Protein AF-A0A414NWH1-F1 (afdb_monomer)

pLDDT: mean 79.46, std 12.7, range [42.94, 92.88]

Foldseek 3Di:
DVVVVVVVVVVCLVCVVVVLVVLLVVLVVLLVVLVVVLVVLVVCCVPPVPPDPNVVSVVSVVVSVVSNVVSVVSVVVSVVVVVVCCVPVPDPPDDPVVVVVVVVVVVD

Sequence (108 aa):
MKDKIVRFSAWAQKNWLALVIFLSVLMMLFLCAVMFSWLYGYWSNALKGTHFELASCWQGITVVCTGIAGVVALGKACWTKYGMDSRYNSEQGKPLGSVVASTMAKKG

Nearest PDB structures (foldseek):
  4mu6-assembly1_A  TM=4.060E-01  e=6.643E+00  Legionella pneumophila subsp. pneumophila str. Philadelphia 1

Organism: NCBI:txid52226

Secondary structure (DSSP, 8-state):
-HHHHHHHHHHHHHTHHHHHHHHHHHHHHHHHHHHHHHHHHHHHHHHH-----HHHHHHHHHHHHHHHHHHHHHHHHHHHHHHHHHHHSS-TT--HHHHHHHHHHTT-

Mean predicted aligned error: 10.9 Å

Solvent-accessible surface area (backbone atoms only — not comparable to full-atom values): 6118 Å² total; per-residue (Å²): 110,68,67,58,52,53,52,48,51,54,50,46,65,75,42,44,69,61,53,48,51,51,51,52,51,53,44,50,54,52,46,52,52,41,52,51,50,42,55,52,38,54,52,40,33,73,76,69,66,43,89,60,64,70,68,58,42,53,51,49,53,53,52,39,55,52,52,50,54,50,49,52,51,51,53,50,53,53,50,50,52,55,52,49,47,51,66,75,75,41,67,88,94,57,62,72,73,57,56,56,52,54,58,57,64,71,74,108

Structure (mmCIF, N/CA/C/O backbone):
data_AF-A0A414NWH1-F1
#
_entry.id   AF-A0A414NWH1-F1
#
loop_
_atom_site.group_PDB
_atom_site.id
_atom_site.type_symbol
_atom_site.label_atom_id
_atom_site.label_alt_id
_atom_site.label_comp_id
_atom_site.label_asym_id
_atom_site.label_entity_id
_atom_site.label_seq_id
_atom_site.pdbx_PDB_ins_code
_atom_site.Cartn_x
_atom_site.Cartn_y
_atom_site.Cartn_z
_atom_site.occupancy
_atom_site.B_iso_or_equiv
_atom_site.auth_seq_id
_atom_site.auth_comp_id
_atom_site.auth_asym_id
_atom_site.auth_atom_id
_atom_site.pdbx_PDB_model_num
ATOM 1 N N . MET A 1 1 ? 28.284 -3.013 1.807 1.00 69.31 1 MET A N 1
ATOM 2 C CA . MET A 1 1 ? 26.895 -2.517 2.020 1.00 69.31 1 MET A CA 1
ATOM 3 C C . MET A 1 1 ? 26.198 -2.171 0.710 1.00 69.31 1 MET A C 1
ATOM 5 O O . MET A 1 1 ? 25.077 -2.623 0.515 1.00 69.31 1 MET A O 1
ATOM 9 N N . LYS A 1 2 ? 26.863 -1.447 -0.202 1.00 81.06 2 LYS A N 1
ATOM 10 C CA . LYS A 1 2 ? 26.334 -1.096 -1.531 1.00 81.06 2 LYS A CA 1
ATOM 11 C C . LYS A 1 2 ? 25.833 -2.315 -2.322 1.00 81.06 2 LYS A C 1
ATOM 13 O O . LYS A 1 2 ? 24.716 -2.287 -2.823 1.00 81.06 2 LYS A O 1
ATOM 18 N N . ASP A 1 3 ? 26.565 -3.429 -2.299 1.00 89.00 3 ASP A N 1
ATOM 19 C CA . ASP A 1 3 ? 26.184 -4.651 -3.031 1.00 89.00 3 ASP A CA 1
ATOM 20 C C . ASP A 1 3 ? 24.887 -5.290 -2.524 1.00 89.00 3 ASP A C 1
ATOM 22 O O . ASP A 1 3 ? 24.125 -5.864 -3.300 1.00 89.00 3 ASP A O 1
ATOM 26 N N . LYS A 1 4 ? 24.598 -5.166 -1.220 1.00 89.62 4 LYS A N 1
ATOM 27 C CA . LYS A 1 4 ? 23.349 -5.673 -0.634 1.00 89.62 4 LYS A CA 1
ATOM 28 C C . LYS A 1 4 ? 22.149 -4.853 -1.107 1.00 89.62 4 LYS A C 1
ATOM 30 O O . LYS A 1 4 ? 21.127 -5.432 -1.458 1.00 89.62 4 LYS A O 1
ATOM 35 N N . ILE A 1 5 ? 22.304 -3.529 -1.167 1.00 91.06 5 ILE A N 1
ATOM 36 C CA . ILE A 1 5 ? 21.271 -2.612 -1.666 1.00 91.06 5 ILE A CA 1
ATOM 37 C C . ILE A 1 5 ? 21.023 -2.865 -3.154 1.00 91.06 5 ILE A C 1
ATOM 39 O O . ILE A 1 5 ? 19.879 -3.019 -3.556 1.00 91.06 5 ILE A O 1
ATOM 43 N N . VAL A 1 6 ? 22.078 -2.997 -3.963 1.00 92.19 6 VAL A N 1
ATOM 44 C CA . VAL A 1 6 ? 21.950 -3.282 -5.403 1.00 92.19 6 VAL A CA 1
ATOM 45 C C . VAL A 1 6 ? 21.241 -4.616 -5.645 1.00 92.19 6 VAL A C 1
ATOM 47 O O . VAL A 1 6 ? 20.323 -4.682 -6.462 1.00 92.19 6 VAL A O 1
ATOM 50 N N . ARG A 1 7 ? 21.601 -5.668 -4.899 1.00 91.81 7 ARG A N 1
ATOM 51 C CA . ARG A 1 7 ? 20.925 -6.974 -4.980 1.00 91.81 7 ARG A CA 1
ATOM 52 C C . ARG A 1 7 ? 19.453 -6.897 -4.587 1.00 91.81 7 ARG A C 1
ATOM 54 O O . ARG A 1 7 ? 18.617 -7.476 -5.277 1.00 91.81 7 ARG A O 1
ATOM 61 N N . PHE A 1 8 ? 19.133 -6.179 -3.512 1.00 91.38 8 PHE A N 1
ATOM 62 C CA . PHE A 1 8 ? 17.751 -5.973 -3.088 1.00 91.38 8 PHE A CA 1
ATOM 63 C C . PHE A 1 8 ? 16.950 -5.198 -4.139 1.00 91.38 8 PHE A C 1
ATOM 65 O O . PHE A 1 8 ? 15.870 -5.635 -4.520 1.00 91.38 8 PHE A O 1
ATOM 72 N N . SER A 1 9 ? 17.498 -4.105 -4.669 1.00 87.12 9 SER A N 1
ATOM 73 C CA . SER A 1 9 ? 16.853 -3.310 -5.716 1.00 87.12 9 SER A CA 1
ATOM 74 C C . SER A 1 9 ? 16.603 -4.125 -6.985 1.00 87.12 9 SER A C 1
ATOM 76 O O . SER A 1 9 ? 15.517 -4.044 -7.553 1.00 87.12 9 SER A O 1
ATOM 78 N N . ALA A 1 10 ? 17.556 -4.965 -7.401 1.00 89.50 10 ALA A N 1
ATOM 79 C CA . ALA A 1 10 ? 17.378 -5.866 -8.540 1.00 89.50 10 ALA A CA 1
ATOM 80 C C . ALA A 1 10 ? 16.272 -6.906 -8.283 1.00 89.50 10 ALA A C 1
ATOM 82 O O . ALA A 1 10 ? 15.437 -7.169 -9.151 1.00 89.50 10 ALA A O 1
ATOM 83 N N . TRP A 1 11 ? 16.216 -7.468 -7.073 1.00 92.38 11 TRP A N 1
ATOM 84 C CA . TRP A 1 11 ? 15.141 -8.375 -6.669 1.00 92.38 11 TRP A CA 1
ATOM 85 C C . TRP A 1 11 ? 13.775 -7.674 -6.630 1.00 92.38 11 TRP A C 1
ATOM 87 O O . TRP A 1 11 ? 12.792 -8.224 -7.128 1.00 92.38 11 TRP A O 1
ATOM 97 N N . ALA A 1 12 ? 13.709 -6.453 -6.098 1.00 86.69 12 ALA A N 1
ATOM 98 C CA . ALA A 1 12 ? 12.484 -5.663 -6.028 1.00 86.69 12 ALA A CA 1
ATOM 99 C C . ALA A 1 12 ? 11.979 -5.293 -7.428 1.00 86.69 12 ALA A C 1
ATOM 101 O O . ALA A 1 12 ? 10.787 -5.396 -7.696 1.00 86.69 12 ALA A O 1
ATOM 102 N N . GLN A 1 13 ? 12.883 -4.954 -8.353 1.00 85.44 13 GLN A N 1
ATOM 103 C CA . GLN A 1 13 ? 12.538 -4.740 -9.760 1.00 85.44 13 GLN A CA 1
ATOM 104 C C . GLN A 1 13 ? 12.005 -6.006 -10.428 1.00 85.44 13 GLN A C 1
ATOM 106 O O . GLN A 1 13 ? 11.080 -5.919 -11.227 1.00 85.44 13 GLN A O 1
ATOM 111 N N . LYS A 1 14 ? 12.542 -7.185 -10.098 1.00 88.19 14 LYS A N 1
ATOM 112 C CA . LYS A 1 14 ? 12.033 -8.456 -10.633 1.00 88.19 14 LYS A CA 1
ATOM 113 C C . LYS A 1 14 ? 10.631 -8.788 -10.111 1.00 88.19 14 LYS A C 1
ATOM 115 O O . LYS A 1 14 ? 9.825 -9.337 -10.853 1.00 88.19 14 LYS A O 1
ATOM 120 N N . ASN A 1 15 ? 10.334 -8.439 -8.860 1.00 90.69 15 ASN A N 1
ATOM 121 C CA . ASN A 1 15 ? 9.084 -8.790 -8.178 1.00 90.69 15 ASN A CA 1
ATOM 122 C C . ASN A 1 15 ? 8.139 -7.593 -7.978 1.00 90.69 15 ASN A C 1
ATOM 124 O O . ASN A 1 15 ? 7.261 -7.638 -7.118 1.00 90.69 15 ASN A O 1
ATOM 128 N N . TRP A 1 16 ? 8.297 -6.521 -8.759 1.00 86.06 16 TRP A N 1
ATOM 129 C CA . TRP A 1 16 ? 7.577 -5.257 -8.559 1.00 86.06 16 TRP A CA 1
ATOM 130 C C . TRP A 1 16 ? 6.052 -5.439 -8.546 1.00 86.06 16 TRP A C 1
ATOM 132 O O . TRP A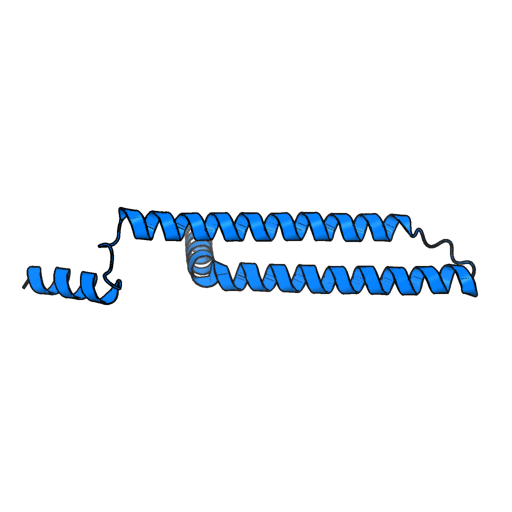 1 16 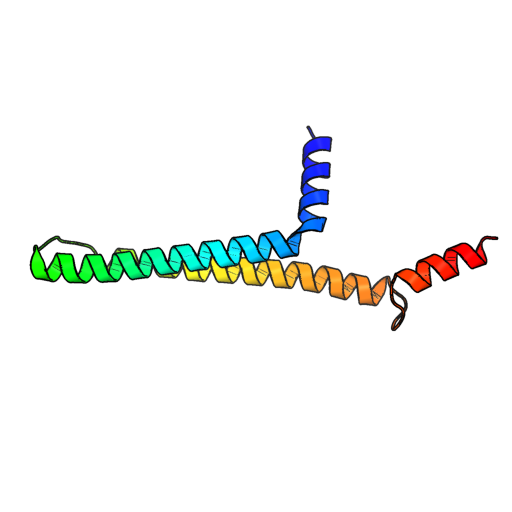? 5.365 -4.854 -7.714 1.00 86.06 16 TRP A O 1
ATOM 142 N N . LEU A 1 17 ? 5.526 -6.301 -9.422 1.00 86.88 17 LEU A N 1
ATOM 143 C CA . LEU A 1 17 ? 4.094 -6.565 -9.531 1.00 86.88 17 LEU A CA 1
ATOM 144 C C . LEU A 1 17 ? 3.561 -7.291 -8.289 1.00 86.88 17 LEU A C 1
ATOM 146 O O . LEU A 1 17 ? 2.509 -6.926 -7.770 1.00 86.88 17 LEU A O 1
ATOM 150 N N . ALA A 1 18 ? 4.318 -8.255 -7.756 1.00 89.62 18 ALA A N 1
ATOM 151 C CA . ALA A 1 18 ? 3.966 -8.935 -6.512 1.00 89.62 18 ALA A CA 1
ATOM 152 C C . ALA A 1 18 ? 3.970 -7.967 -5.317 1.00 89.62 18 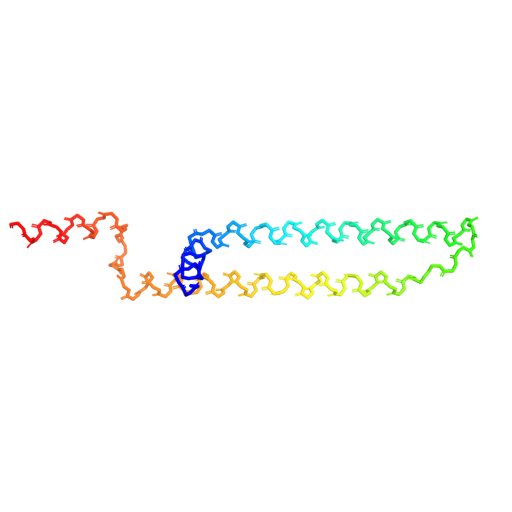ALA A C 1
ATOM 154 O O . ALA A 1 18 ? 3.063 -8.020 -4.490 1.00 89.62 18 ALA A O 1
ATOM 155 N N . LEU A 1 19 ? 4.938 -7.043 -5.256 1.00 90.44 19 LEU A N 1
ATOM 156 C CA . LEU A 1 19 ? 4.996 -6.010 -4.215 1.00 90.44 19 LEU A CA 1
ATOM 157 C C . LEU A 1 19 ? 3.790 -5.060 -4.278 1.00 90.44 19 LEU A C 1
ATOM 159 O O . LEU A 1 19 ? 3.203 -4.755 -3.243 1.00 90.44 19 LEU A O 1
ATOM 163 N N . VAL A 1 20 ? 3.390 -4.630 -5.480 1.00 89.44 20 VAL A N 1
ATOM 164 C CA . VAL A 1 20 ? 2.204 -3.777 -5.685 1.00 89.44 20 VAL A CA 1
ATOM 165 C C . VAL A 1 20 ? 0.925 -4.502 -5.263 1.00 89.44 20 VAL A C 1
ATOM 167 O O . VAL A 1 20 ? 0.115 -3.927 -4.541 1.00 89.44 20 VAL A O 1
ATOM 170 N N . ILE A 1 21 ? 0.747 -5.768 -5.656 1.00 89.19 21 ILE A N 1
ATOM 171 C CA . ILE A 1 21 ? -0.420 -6.570 -5.251 1.00 89.19 21 ILE A CA 1
ATOM 172 C C . ILE A 1 21 ? -0.450 -6.755 -3.733 1.00 89.19 21 ILE A C 1
ATOM 174 O O . ILE A 1 21 ? -1.490 -6.538 -3.117 1.00 89.19 21 ILE A O 1
ATOM 178 N N . PHE A 1 22 ? 0.681 -7.116 -3.123 1.00 92.88 22 PHE A N 1
ATOM 179 C CA . PHE A 1 22 ? 0.776 -7.289 -1.676 1.00 92.88 22 PHE A CA 1
ATOM 180 C C . PHE A 1 22 ? 0.387 -6.008 -0.930 1.00 92.88 22 PHE A C 1
ATOM 182 O O . PHE A 1 22 ? -0.418 -6.057 -0.000 1.00 92.88 22 PHE A O 1
ATOM 189 N N . LEU A 1 23 ? 0.897 -4.855 -1.372 1.00 91.00 23 LEU A N 1
ATOM 190 C CA . LEU A 1 23 ? 0.571 -3.566 -0.767 1.00 91.00 23 LEU A CA 1
ATOM 191 C C . LEU A 1 23 ? -0.914 -3.211 -0.949 1.00 91.00 23 LEU A C 1
ATOM 193 O O . LEU A 1 23 ? -1.542 -2.761 0.005 1.00 91.00 23 LEU A O 1
ATOM 197 N N . SER A 1 24 ? -1.503 -3.477 -2.120 1.00 87.81 24 SER A N 1
ATOM 198 C CA . SER A 1 24 ? -2.947 -3.306 -2.357 1.00 87.81 24 SER A CA 1
ATOM 199 C C . SER A 1 24 ? -3.799 -4.158 -1.415 1.00 87.81 24 SER A C 1
ATOM 201 O O . SER A 1 24 ? -4.755 -3.657 -0.826 1.00 87.81 24 SER A O 1
ATOM 203 N N . VAL A 1 25 ? -3.454 -5.440 -1.248 1.00 91.69 25 VAL A N 1
ATOM 204 C CA . VAL A 1 25 ? -4.173 -6.351 -0.344 1.00 91.69 25 VAL A CA 1
ATOM 205 C C . VAL A 1 25 ? -4.053 -5.871 1.100 1.00 91.69 25 VAL A C 1
ATOM 207 O O . VAL A 1 25 ? -5.053 -5.827 1.811 1.00 91.69 25 VAL A O 1
ATOM 210 N N . LEU A 1 26 ? -2.862 -5.443 1.521 1.00 92.25 26 LEU A N 1
ATOM 211 C CA . LEU A 1 26 ? -2.638 -4.900 2.860 1.00 92.25 26 LEU A CA 1
ATOM 212 C C . LEU A 1 26 ? -3.491 -3.649 3.118 1.00 92.25 26 LEU A C 1
ATOM 214 O O . LEU A 1 26 ? -4.110 -3.544 4.176 1.00 92.25 26 LEU A O 1
ATOM 218 N N . MET A 1 27 ? -3.589 -2.737 2.144 1.00 88.62 27 MET A N 1
ATOM 219 C CA . MET A 1 27 ? -4.453 -1.553 2.249 1.00 88.62 27 MET A CA 1
ATOM 220 C C . MET A 1 27 ? -5.938 -1.925 2.336 1.00 88.62 27 MET A C 1
ATOM 222 O O . MET A 1 27 ? -6.675 -1.315 3.108 1.00 88.62 27 MET A O 1
ATOM 226 N N . MET A 1 28 ? -6.374 -2.954 1.604 1.00 89.06 28 MET A N 1
ATOM 227 C CA . MET A 1 28 ? -7.752 -3.450 1.677 1.00 89.06 28 MET A CA 1
ATOM 228 C C . MET A 1 28 ? -8.068 -4.075 3.043 1.00 89.06 28 MET A C 1
ATOM 230 O O . MET A 1 28 ? -9.116 -3.793 3.620 1.00 89.06 28 MET A O 1
ATOM 234 N N . LEU A 1 29 ? -7.151 -4.868 3.605 1.00 92.75 29 LEU A N 1
ATOM 235 C CA . LEU A 1 29 ? -7.306 -5.433 4.951 1.00 92.75 29 LEU A CA 1
ATOM 236 C C . LEU A 1 29 ? -7.390 -4.337 6.016 1.00 92.75 29 LEU A C 1
ATOM 238 O O . LEU A 1 29 ? -8.220 -4.417 6.923 1.00 92.75 29 LEU A O 1
ATOM 242 N N . PHE A 1 30 ? -6.568 -3.293 5.888 1.00 89.56 30 PHE A N 1
ATOM 243 C CA . PHE A 1 30 ? -6.618 -2.146 6.788 1.00 89.56 30 PHE A CA 1
ATOM 244 C C . PHE A 1 30 ? -7.958 -1.402 6.682 1.00 89.56 30 PHE A C 1
ATOM 246 O O . PHE A 1 30 ? -8.547 -1.069 7.708 1.00 89.56 30 PHE A O 1
ATOM 253 N N . LEU A 1 31 ? -8.505 -1.226 5.474 1.00 89.56 31 LEU A N 1
ATOM 254 C CA . LEU A 1 31 ? -9.840 -0.649 5.288 1.00 89.56 31 LEU A CA 1
ATOM 255 C C . LEU A 1 31 ? -10.930 -1.483 5.964 1.00 89.56 31 LEU A C 1
ATOM 257 O O . LEU A 1 31 ? -11.776 -0.928 6.662 1.00 89.56 31 LEU A O 1
ATOM 261 N N . CYS A 1 32 ? -10.899 -2.809 5.800 1.00 90.81 32 CYS A N 1
ATOM 262 C CA . CYS A 1 32 ? -11.827 -3.697 6.495 1.00 90.81 32 CYS A CA 1
ATOM 263 C C . CYS A 1 32 ? -11.725 -3.515 8.014 1.00 90.81 32 CYS A C 1
ATOM 265 O O . CYS A 1 32 ? -12.751 -3.383 8.674 1.00 90.81 32 CYS A O 1
ATOM 267 N N . ALA A 1 33 ? -10.510 -3.438 8.566 1.00 89.88 33 ALA A N 1
ATOM 268 C CA . ALA A 1 33 ? -10.300 -3.201 9.993 1.00 89.88 33 ALA A CA 1
ATOM 269 C C . ALA A 1 33 ? -10.883 -1.855 10.461 1.00 89.88 33 ALA A C 1
ATOM 271 O O . ALA A 1 33 ? -11.508 -1.803 11.520 1.00 89.88 33 ALA A O 1
ATOM 272 N N . VAL A 1 34 ? -10.746 -0.788 9.664 1.00 88.38 34 VAL A N 1
ATOM 273 C CA . VAL A 1 34 ? -11.355 0.525 9.948 1.00 88.38 34 VAL A CA 1
ATOM 274 C C . VAL A 1 34 ? -12.885 0.460 9.890 1.00 88.38 34 VAL A C 1
ATOM 276 O O . VAL A 1 34 ? -13.560 1.031 10.742 1.00 88.38 34 VAL A O 1
ATOM 279 N N . MET A 1 35 ? -13.458 -0.271 8.933 1.00 86.75 35 MET A N 1
ATOM 280 C CA . MET A 1 35 ? -14.912 -0.458 8.844 1.00 86.75 35 MET A CA 1
ATOM 281 C C . MET A 1 35 ? -15.459 -1.269 10.028 1.00 86.75 35 MET A C 1
ATOM 283 O O . MET A 1 35 ? -16.499 -0.919 10.588 1.00 86.75 35 MET A O 1
ATOM 287 N N . PHE A 1 36 ? -14.746 -2.317 10.454 1.00 87.56 36 PHE A N 1
ATOM 288 C CA . PHE A 1 36 ? -15.101 -3.089 11.647 1.00 87.56 36 PHE A CA 1
ATOM 289 C C . PHE A 1 36 ? -14.987 -2.254 12.924 1.00 87.56 36 PHE A C 1
ATOM 291 O O . PHE A 1 36 ? -15.885 -2.314 13.767 1.00 87.56 36 PHE A O 1
ATOM 298 N N . SER A 1 37 ? -13.925 -1.454 13.070 1.00 84.00 37 SER A N 1
ATOM 299 C CA . SER A 1 37 ? -13.759 -0.580 14.235 1.00 84.00 37 SER A CA 1
ATOM 300 C C . SER A 1 37 ? -14.821 0.517 14.280 1.00 84.00 37 SER A C 1
ATOM 302 O O . SER A 1 37 ? -15.305 0.842 15.362 1.00 84.00 37 SER A O 1
ATOM 304 N N . TRP A 1 38 ? -15.255 1.024 13.122 1.00 84.81 38 TRP A N 1
ATOM 305 C CA . TRP A 1 38 ? -16.350 1.985 13.027 1.00 84.81 38 TRP A CA 1
ATOM 306 C C . TRP A 1 38 ? -17.691 1.383 13.456 1.00 84.81 38 TRP A C 1
ATOM 308 O O . TRP A 1 38 ? -18.385 1.972 14.287 1.00 84.81 38 TRP A O 1
ATOM 318 N N . LEU A 1 39 ? -18.030 0.184 12.965 1.00 84.69 39 LEU A N 1
ATOM 319 C CA . LEU A 1 39 ? -19.256 -0.517 13.359 1.00 84.69 39 LEU A CA 1
ATOM 320 C C . LEU A 1 39 ? -19.256 -0.828 14.862 1.00 84.69 39 LEU A C 1
ATOM 322 O O . LEU A 1 39 ? -20.229 -0.537 15.554 1.00 84.69 39 LEU A O 1
ATOM 326 N N . TYR A 1 40 ? -18.147 -1.356 15.384 1.00 84.44 40 TYR A N 1
ATOM 327 C CA . TYR A 1 40 ? -18.000 -1.616 16.815 1.00 84.44 40 TYR A CA 1
ATOM 328 C C . TYR A 1 40 ? -18.114 -0.331 17.647 1.00 84.44 40 TYR A C 1
ATOM 330 O O . TYR A 1 40 ? -18.842 -0.297 18.639 1.00 84.44 40 TYR A O 1
ATOM 338 N N . GLY A 1 41 ? -17.447 0.745 17.225 1.00 82.94 41 GLY A N 1
ATOM 339 C CA . GLY A 1 41 ? -17.495 2.046 17.889 1.00 82.94 41 GLY A CA 1
ATOM 340 C C . GLY A 1 41 ? -18.903 2.641 17.923 1.00 82.94 41 GLY A C 1
ATOM 341 O O . GLY A 1 41 ? -19.314 3.161 18.958 1.00 82.94 41 GLY A O 1
ATOM 342 N N . TYR A 1 42 ? -19.671 2.509 16.837 1.00 81.38 42 TYR A N 1
ATOM 343 C CA . TYR A 1 42 ? -21.065 2.959 16.767 1.00 81.38 42 TYR A CA 1
ATOM 344 C C . TYR A 1 42 ? -21.956 2.220 17.776 1.00 81.38 42 TYR A C 1
ATOM 346 O O . TYR A 1 42 ? -22.675 2.845 18.556 1.00 81.38 42 TYR A O 1
ATOM 354 N N . TRP A 1 43 ? -21.857 0.890 17.822 1.00 79.50 43 TRP A N 1
ATOM 355 C CA . TRP A 1 43 ? -22.646 0.061 18.738 1.00 79.50 43 TRP A CA 1
ATOM 356 C C . TRP A 1 43 ? -22.230 0.254 20.203 1.00 79.50 43 TRP A C 1
ATOM 358 O O . TRP A 1 43 ? -23.083 0.307 21.088 1.00 79.50 43 TRP A O 1
ATOM 368 N N . SER A 1 44 ? -20.932 0.410 20.471 1.00 77.75 44 SER A N 1
ATOM 369 C CA . SER A 1 44 ? -20.410 0.659 21.819 1.00 77.75 44 SER A CA 1
ATOM 370 C C . SER A 1 44 ? -20.822 2.036 22.356 1.00 77.75 44 SER A C 1
ATOM 372 O O . SER A 1 44 ? -21.178 2.145 23.532 1.00 77.75 44 SER A O 1
ATOM 374 N N . ASN A 1 45 ? -20.849 3.070 21.504 1.00 76.62 45 ASN A N 1
ATOM 375 C CA . ASN A 1 45 ? -21.388 4.390 21.860 1.00 76.62 45 ASN A CA 1
ATOM 376 C C . ASN A 1 45 ? -22.863 4.288 22.280 1.00 76.62 45 ASN A C 1
ATOM 378 O O . ASN A 1 45 ? -23.244 4.838 23.309 1.00 76.62 45 ASN A O 1
ATOM 382 N N . ALA A 1 46 ? -23.675 3.542 21.523 1.00 73.38 46 ALA A N 1
ATOM 383 C CA . ALA A 1 46 ? -25.111 3.415 21.771 1.00 73.38 46 ALA A CA 1
ATOM 384 C C . ALA A 1 46 ? -25.457 2.573 23.016 1.00 73.38 46 ALA A C 1
ATOM 386 O O . ALA A 1 46 ? -26.387 2.913 23.741 1.00 73.38 46 ALA A O 1
ATOM 387 N N . LEU A 1 47 ? -24.729 1.478 23.268 1.00 74.44 47 LEU A N 1
ATOM 388 C CA . LEU A 1 47 ? -25.062 0.515 24.332 1.00 74.44 47 LEU A CA 1
ATOM 389 C C . LEU A 1 47 ? -24.336 0.764 25.657 1.00 74.44 47 LEU A C 1
ATOM 391 O O . LEU A 1 47 ? -24.859 0.418 26.713 1.00 74.44 47 LEU A O 1
ATOM 395 N N . LYS A 1 48 ? -23.112 1.301 25.618 1.00 72.81 48 LYS A N 1
ATOM 396 C CA . LYS A 1 48 ? -22.253 1.462 26.804 1.00 72.81 48 LYS A CA 1
ATOM 397 C C . LYS A 1 48 ? -21.863 2.911 27.092 1.00 72.81 48 LYS A C 1
ATOM 399 O O . LYS A 1 48 ? -21.125 3.143 28.044 1.00 72.81 48 LYS A O 1
ATOM 404 N N . GLY A 1 49 ? -22.317 3.872 26.283 1.00 69.88 49 GLY A N 1
ATOM 405 C CA . GLY A 1 49 ? -21.971 5.287 26.452 1.00 69.88 49 GLY A CA 1
ATOM 406 C C . GLY A 1 49 ? -20.473 5.573 26.311 1.00 69.88 49 GLY A C 1
ATOM 407 O O . GLY A 1 49 ? -19.976 6.565 26.835 1.00 69.88 49 GLY A O 1
ATOM 408 N N . THR A 1 50 ? -19.716 4.692 25.651 1.00 69.69 50 THR A N 1
ATOM 409 C CA . THR A 1 50 ? -18.279 4.901 25.450 1.00 69.69 50 THR A CA 1
ATOM 410 C C . THR A 1 50 ? -18.082 6.037 24.456 1.00 69.69 50 THR A C 1
ATOM 412 O O . THR A 1 50 ? -18.479 5.846 23.317 1.00 69.69 50 THR A O 1
ATOM 415 N N . HIS A 1 51 ? -17.436 7.145 24.835 1.00 69.75 51 HIS A N 1
ATOM 416 C CA . HIS A 1 51 ? -17.146 8.313 23.981 1.00 69.75 51 HIS A CA 1
ATOM 417 C C . HIS A 1 51 ? -16.158 8.013 22.835 1.00 69.75 51 HIS A C 1
ATOM 419 O O . HIS A 1 51 ? -15.083 8.601 22.738 1.00 69.75 51 HIS A O 1
ATOM 425 N N . PHE A 1 52 ? -16.482 7.057 21.973 1.00 71.50 52 PHE A N 1
ATOM 426 C CA . PHE A 1 52 ? -15.646 6.687 20.844 1.00 71.50 52 PHE A CA 1
ATOM 427 C C . PHE A 1 52 ? -15.777 7.759 19.757 1.00 71.50 52 PHE A C 1
ATOM 429 O O . PHE A 1 52 ? -16.880 8.023 19.271 1.00 71.50 52 PHE A O 1
ATOM 436 N N . GLU A 1 53 ? -14.669 8.391 19.371 1.00 75.12 53 GLU A N 1
ATOM 437 C CA . GLU A 1 53 ? -14.678 9.404 18.317 1.00 75.12 53 GLU A CA 1
ATOM 438 C C . GLU A 1 53 ? -14.831 8.754 16.940 1.00 75.12 53 GLU A C 1
ATOM 440 O O . GLU A 1 53 ? -13.872 8.259 16.346 1.00 75.12 53 GLU A O 1
ATOM 445 N N . LEU A 1 54 ? -16.037 8.830 16.374 1.00 76.19 54 LEU A N 1
ATOM 446 C CA . LEU A 1 54 ? -16.283 8.386 14.998 1.00 76.19 54 LEU A CA 1
ATOM 447 C C . LEU A 1 54 ? -15.464 9.193 13.968 1.00 76.19 54 LEU A C 1
ATOM 449 O O . LEU A 1 54 ? -15.196 8.702 12.874 1.00 76.19 54 LEU A O 1
ATOM 453 N N . ALA A 1 55 ? -15.009 10.399 14.327 1.00 79.00 55 ALA A N 1
ATOM 454 C CA . ALA A 1 55 ? -14.098 11.201 13.511 1.00 79.00 55 ALA A CA 1
ATOM 455 C C . ALA A 1 55 ? -12.735 10.514 13.286 1.00 79.00 55 ALA A C 1
ATOM 457 O O . ALA A 1 55 ? -12.153 10.639 12.207 1.00 79.00 55 ALA A O 1
ATOM 458 N N . SER A 1 56 ? -12.252 9.723 14.252 1.00 77.81 56 SER A N 1
ATOM 459 C CA . SER A 1 56 ? -11.006 8.958 14.115 1.00 77.81 56 SER A CA 1
ATOM 460 C C . SER A 1 56 ? -11.106 7.896 13.009 1.00 77.81 56 SER A C 1
ATOM 462 O O . SER A 1 56 ? -10.160 7.689 12.245 1.00 77.81 56 SER A O 1
ATOM 464 N N . CYS A 1 57 ? -12.287 7.294 12.822 1.00 82.56 57 CYS A N 1
ATOM 465 C CA . CYS A 1 57 ? -12.537 6.363 11.718 1.00 82.56 57 CYS A CA 1
ATOM 466 C C . CYS A 1 57 ? -12.405 7.054 10.350 1.00 82.56 57 CYS A C 1
ATOM 468 O O . CYS A 1 57 ? -11.846 6.474 9.419 1.00 82.56 57 CYS A O 1
ATOM 470 N N . TRP A 1 58 ? -12.835 8.316 10.238 1.00 83.69 58 TRP A N 1
ATOM 471 C CA . TRP A 1 58 ? -12.654 9.121 9.025 1.00 83.69 58 TRP A CA 1
ATOM 472 C C . TRP A 1 58 ? -11.178 9.391 8.715 1.00 83.69 58 TRP A C 1
ATOM 474 O O . TRP A 1 58 ? -10.763 9.345 7.551 1.00 83.69 58 TRP A O 1
ATOM 484 N N . GLN A 1 59 ? -10.351 9.607 9.740 1.00 87.31 59 GLN A N 1
ATOM 485 C CA . GLN A 1 59 ? -8.903 9.689 9.538 1.00 87.31 59 GLN A CA 1
ATOM 486 C C . GLN A 1 59 ? -8.335 8.366 9.014 1.00 87.31 59 GLN A C 1
ATOM 488 O O . GLN A 1 59 ? -7.569 8.374 8.050 1.00 87.31 59 GLN A O 1
ATOM 493 N N . GLY A 1 60 ? -8.777 7.231 9.563 1.00 85.06 60 GLY A N 1
ATOM 494 C CA . GLY A 1 60 ? -8.403 5.901 9.073 1.00 85.06 60 GLY A CA 1
ATOM 495 C C . GLY A 1 60 ? -8.730 5.690 7.589 1.00 85.06 60 GLY A C 1
ATOM 496 O O . GLY A 1 60 ? -7.862 5.276 6.820 1.00 85.06 60 GLY A O 1
ATOM 497 N N . ILE A 1 61 ? -9.946 6.045 7.156 1.00 88.12 61 ILE A N 1
ATOM 498 C CA . ILE A 1 61 ? -10.363 5.965 5.742 1.00 88.12 61 ILE A CA 1
ATOM 499 C C . ILE A 1 61 ? -9.490 6.869 4.858 1.00 88.12 61 ILE A C 1
ATOM 501 O O . ILE A 1 61 ? -9.058 6.459 3.782 1.00 88.12 61 ILE A O 1
ATOM 505 N N . THR A 1 62 ? -9.175 8.081 5.319 1.00 89.62 62 THR A N 1
ATOM 506 C CA . THR A 1 62 ? -8.338 9.033 4.568 1.00 89.62 62 THR A CA 1
ATOM 507 C C . THR A 1 62 ? -6.925 8.489 4.333 1.00 89.62 62 THR A C 1
ATOM 509 O O . THR A 1 62 ? -6.382 8.613 3.228 1.00 89.62 62 THR A O 1
ATOM 512 N N . VAL A 1 63 ? -6.341 7.828 5.339 1.00 89.44 63 VAL A N 1
ATOM 513 C CA . VAL A 1 63 ? -5.037 7.156 5.215 1.00 89.44 63 VAL A CA 1
ATOM 514 C C . VAL A 1 63 ? -5.103 6.021 4.194 1.00 89.44 63 VAL A C 1
ATOM 516 O O . VAL A 1 63 ? -4.220 5.935 3.341 1.00 89.44 63 VAL A O 1
ATOM 519 N N . VAL A 1 64 ? -6.162 5.201 4.211 1.00 89.75 64 VAL A N 1
ATOM 520 C CA . VAL A 1 64 ? -6.363 4.143 3.203 1.00 89.75 6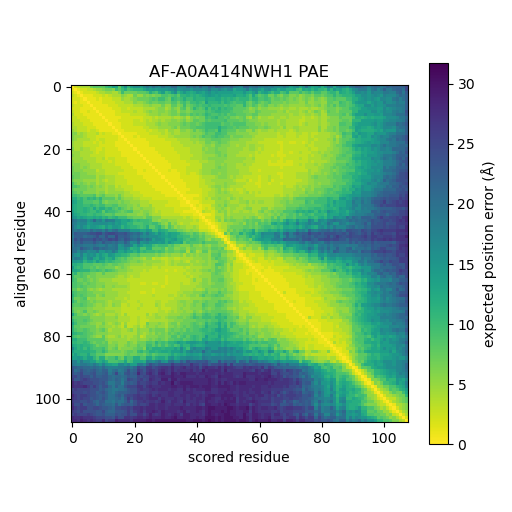4 VAL A CA 1
ATOM 521 C C . VAL A 1 64 ? -6.428 4.735 1.796 1.00 89.75 64 VAL A C 1
ATOM 523 O O . VAL A 1 64 ? -5.702 4.278 0.914 1.00 89.75 64 VAL A O 1
ATOM 526 N N . CYS A 1 65 ? -7.261 5.756 1.568 1.00 89.31 65 CYS A N 1
ATOM 527 C CA . CYS A 1 65 ? -7.405 6.373 0.246 1.00 89.31 65 CYS A CA 1
ATOM 528 C C . CYS A 1 65 ? -6.072 6.930 -0.267 1.00 89.31 65 CYS A C 1
ATOM 530 O O . CYS A 1 65 ? -5.711 6.719 -1.426 1.00 89.31 65 CYS A O 1
ATOM 532 N N . THR A 1 66 ? -5.311 7.587 0.610 1.00 91.69 66 THR A N 1
ATOM 533 C CA . THR A 1 66 ? -3.975 8.105 0.287 1.00 91.69 66 THR A CA 1
ATOM 534 C C . THR A 1 66 ? -3.005 6.967 -0.047 1.00 91.69 66 THR A C 1
ATOM 536 O O . THR A 1 66 ? -2.273 7.041 -1.035 1.00 91.69 66 THR A O 1
ATOM 539 N N . GLY A 1 67 ? -3.034 5.877 0.726 1.00 89.19 67 GLY A N 1
ATOM 540 C CA . GLY A 1 67 ? -2.221 4.684 0.489 1.00 89.19 67 GLY A CA 1
ATOM 541 C C . GLY A 1 67 ? -2.518 4.028 -0.859 1.00 89.19 67 GLY A C 1
ATOM 542 O O . GLY A 1 67 ? -1.595 3.755 -1.626 1.00 89.19 67 GLY A O 1
ATOM 543 N N . ILE A 1 68 ? -3.798 3.847 -1.198 1.00 90.25 68 ILE A N 1
ATOM 544 C CA . ILE A 1 68 ? -4.228 3.291 -2.490 1.00 90.25 68 ILE A CA 1
ATOM 545 C C . ILE A 1 68 ? -3.789 4.196 -3.645 1.00 90.25 68 ILE A C 1
ATOM 547 O O . ILE A 1 68 ? -3.245 3.698 -4.632 1.00 90.25 68 ILE A O 1
ATOM 551 N N . ALA A 1 69 ? -3.964 5.515 -3.526 1.00 90.69 69 ALA A N 1
ATOM 552 C CA . ALA A 1 69 ? -3.507 6.461 -4.544 1.00 90.69 69 ALA A CA 1
ATOM 553 C C . ALA A 1 69 ? -1.994 6.333 -4.802 1.00 90.69 69 ALA A C 1
ATOM 555 O O . ALA A 1 69 ? -1.560 6.308 -5.957 1.00 90.69 69 ALA A O 1
ATOM 556 N N . GLY A 1 70 ? -1.199 6.160 -3.741 1.00 91.50 70 GLY A N 1
ATOM 557 C CA . GLY A 1 70 ? 0.234 5.881 -3.843 1.00 91.50 70 GLY A CA 1
ATOM 558 C C . GLY A 1 70 ? 0.540 4.571 -4.575 1.00 91.50 70 GLY A C 1
ATOM 559 O O . GLY A 1 70 ? 1.365 4.553 -5.488 1.00 91.50 70 GLY A O 1
ATOM 560 N N . VAL A 1 71 ? -0.157 3.482 -4.237 1.00 89.50 71 VAL A N 1
ATOM 561 C CA . VAL A 1 71 ? 0.015 2.171 -4.895 1.00 89.50 71 VAL A CA 1
ATOM 562 C C . VAL A 1 71 ? -0.291 2.258 -6.391 1.00 89.50 71 VAL A C 1
ATOM 564 O O . VAL A 1 71 ? 0.477 1.755 -7.214 1.00 89.50 71 VAL A O 1
ATOM 567 N N . VAL A 1 72 ? -1.380 2.936 -6.759 1.00 88.56 72 VAL A N 1
ATOM 568 C CA . VAL A 1 72 ? -1.770 3.144 -8.161 1.00 88.56 72 VAL A CA 1
ATOM 569 C C . VAL A 1 72 ? -0.717 3.969 -8.899 1.00 88.56 72 VAL A C 1
ATOM 571 O O . VAL A 1 72 ? -0.332 3.606 -10.011 1.00 88.56 72 VAL A O 1
ATOM 574 N N . ALA A 1 73 ? -0.204 5.041 -8.291 1.00 89.06 73 ALA A N 1
ATOM 575 C CA . ALA A 1 73 ? 0.852 5.857 -8.887 1.00 89.06 73 ALA A CA 1
ATOM 576 C C . ALA A 1 73 ? 2.131 5.042 -9.145 1.00 89.06 73 ALA A C 1
ATOM 578 O O . ALA A 1 73 ? 2.696 5.116 -10.239 1.00 89.06 73 ALA A O 1
ATOM 579 N N . LEU A 1 74 ? 2.545 4.209 -8.184 1.00 86.81 74 LEU A N 1
ATOM 580 C CA . LEU A 1 74 ? 3.691 3.306 -8.329 1.00 86.81 74 LEU A CA 1
ATOM 581 C C . LEU A 1 74 ? 3.464 2.277 -9.443 1.00 86.81 74 LEU A C 1
ATOM 583 O O . LEU A 1 74 ? 4.326 2.103 -10.305 1.00 86.81 74 LEU A O 1
ATOM 587 N N . GLY A 1 75 ? 2.286 1.650 -9.480 1.00 87.06 75 GLY A N 1
ATOM 588 C CA . GLY A 1 75 ? 1.911 0.712 -10.537 1.00 87.06 75 GLY A CA 1
ATOM 589 C C . GLY A 1 75 ? 1.956 1.353 -11.927 1.00 87.06 75 GLY A C 1
ATOM 590 O O . GLY A 1 75 ? 2.541 0.783 -12.851 1.00 87.06 75 GLY A O 1
ATOM 591 N N . LYS A 1 76 ? 1.422 2.574 -12.072 1.00 87.12 76 LYS A N 1
ATOM 592 C CA . LYS A 1 76 ? 1.483 3.331 -13.333 1.00 87.12 76 LYS A CA 1
ATOM 593 C C . LYS A 1 76 ? 2.913 3.695 -13.718 1.00 87.12 76 LYS A C 1
ATOM 595 O O . LYS A 1 76 ? 3.263 3.554 -14.884 1.00 87.12 76 LYS A O 1
ATOM 600 N N . ALA A 1 77 ? 3.750 4.127 -12.776 1.00 86.06 77 ALA A N 1
ATOM 601 C CA . ALA A 1 77 ? 5.149 4.449 -13.056 1.00 86.06 77 ALA A CA 1
ATOM 602 C C . ALA A 1 77 ? 5.925 3.224 -13.570 1.00 86.06 77 ALA A C 1
ATOM 604 O O . ALA A 1 77 ? 6.641 3.315 -14.572 1.00 86.06 77 ALA A O 1
ATOM 605 N N . CYS A 1 78 ? 5.736 2.061 -12.939 1.00 84.38 78 CYS A N 1
ATOM 606 C CA . CYS A 1 78 ? 6.331 0.806 -13.389 1.00 84.38 78 CYS A CA 1
ATOM 607 C C . CYS A 1 78 ? 5.833 0.412 -14.782 1.00 84.38 78 CYS A C 1
ATOM 609 O O . CYS A 1 78 ? 6.646 0.111 -15.654 1.00 84.38 78 CYS A O 1
ATOM 611 N N . TRP A 1 79 ? 4.523 0.474 -15.029 1.00 83.50 79 TRP A N 1
ATOM 612 C CA . TRP A 1 79 ? 3.961 0.149 -16.340 1.00 83.50 79 TRP A CA 1
ATOM 613 C C . TRP A 1 79 ? 4.496 1.063 -17.442 1.00 83.50 79 TRP A C 1
ATOM 615 O O . TRP A 1 79 ? 4.903 0.583 -18.495 1.00 83.50 79 TRP A O 1
ATOM 625 N N . THR A 1 80 ? 4.562 2.373 -17.193 1.00 84.31 80 THR A N 1
ATOM 626 C CA . THR A 1 80 ? 5.127 3.340 -18.143 1.00 84.31 80 THR A CA 1
ATOM 627 C C . THR A 1 80 ? 6.590 3.031 -18.440 1.00 84.31 80 THR A C 1
ATOM 629 O O . THR A 1 80 ? 6.989 3.083 -19.600 1.00 84.31 80 THR A O 1
ATOM 632 N N . LYS A 1 81 ? 7.386 2.639 -17.435 1.00 81.12 81 LYS A N 1
ATOM 633 C CA . LYS A 1 81 ? 8.772 2.202 -17.653 1.00 81.12 81 LYS A CA 1
ATOM 634 C C . LYS A 1 81 ? 8.841 1.020 -18.624 1.00 81.12 81 LYS A C 1
ATOM 636 O O . LYS A 1 81 ? 9.564 1.105 -19.611 1.00 81.12 81 LYS A O 1
ATOM 641 N N . TYR A 1 82 ? 8.094 -0.054 -18.367 1.00 73.69 82 TYR A N 1
ATOM 642 C CA . TYR A 1 82 ? 8.105 -1.239 -19.236 1.00 73.69 82 TYR A CA 1
ATOM 643 C C . TYR A 1 82 ? 7.511 -0.955 -20.622 1.00 73.69 82 TYR A C 1
ATOM 645 O O . TYR A 1 82 ? 8.014 -1.461 -21.621 1.00 73.69 82 TYR A O 1
ATOM 653 N N . GLY A 1 83 ? 6.482 -0.111 -20.701 1.00 80.25 83 GLY A N 1
ATOM 654 C CA . GLY A 1 83 ? 5.865 0.300 -21.960 1.00 80.25 83 GLY A CA 1
ATOM 655 C C . GLY A 1 83 ? 6.801 1.135 -22.833 1.00 80.25 83 GLY A C 1
ATOM 656 O O . GLY A 1 83 ? 6.892 0.886 -24.032 1.00 80.25 83 GLY A O 1
ATOM 657 N N . MET A 1 84 ? 7.530 2.092 -22.249 1.00 80.12 84 MET A N 1
ATOM 658 C CA . MET A 1 84 ? 8.539 2.868 -22.977 1.00 80.12 84 MET A CA 1
ATOM 659 C C . MET A 1 84 ? 9.710 1.986 -23.414 1.00 80.12 84 MET A C 1
ATOM 661 O O . MET A 1 84 ? 10.102 2.043 -24.575 1.00 80.12 84 MET A O 1
ATOM 665 N N . ASP A 1 85 ? 10.228 1.128 -22.534 1.00 74.25 85 ASP A N 1
ATOM 666 C CA . ASP A 1 85 ? 11.335 0.227 -22.880 1.00 74.25 85 ASP A CA 1
ATOM 667 C C . ASP A 1 85 ? 10.946 -0.738 -24.015 1.00 74.25 85 ASP A C 1
ATOM 669 O O . ASP A 1 85 ? 11.664 -0.870 -25.003 1.00 74.25 85 ASP A O 1
ATOM 673 N N . SER A 1 86 ? 9.737 -1.307 -23.972 1.00 69.94 86 SER A N 1
ATOM 674 C CA . SER A 1 86 ? 9.216 -2.128 -25.071 1.00 69.94 86 SER A CA 1
ATOM 675 C C . SER A 1 86 ? 9.045 -1.352 -26.380 1.00 69.94 86 SER A C 1
ATOM 677 O O . SER A 1 86 ? 9.124 -1.957 -27.444 1.00 69.94 86 SER A O 1
ATOM 679 N N . ARG A 1 87 ? 8.761 -0.047 -26.326 1.00 71.25 87 ARG A N 1
ATOM 680 C CA . ARG A 1 87 ? 8.488 0.776 -27.513 1.00 71.25 87 ARG A CA 1
ATOM 681 C C . ARG A 1 87 ? 9.760 1.284 -28.192 1.00 71.25 87 ARG A C 1
ATOM 683 O O . ARG A 1 87 ? 9.730 1.511 -29.395 1.00 71.25 87 ARG A O 1
ATOM 690 N N . TYR A 1 88 ? 10.846 1.470 -27.440 1.00 75.94 88 TYR A N 1
ATOM 691 C CA . TYR A 1 88 ? 12.092 2.051 -27.955 1.00 75.94 88 TYR A CA 1
ATOM 692 C C . TYR A 1 88 ? 13.268 1.064 -28.039 1.00 75.94 88 TYR A C 1
ATOM 694 O O . TYR A 1 88 ? 14.162 1.294 -28.846 1.00 75.94 88 TYR A O 1
ATOM 702 N N . ASN A 1 89 ? 13.272 -0.034 -27.268 1.00 67.88 89 ASN A N 1
ATOM 703 C CA . ASN A 1 89 ? 14.370 -1.016 -27.241 1.00 67.88 89 ASN A CA 1
ATOM 704 C C . ASN A 1 89 ? 13.999 -2.414 -27.771 1.00 67.88 89 ASN A C 1
ATOM 706 O O . ASN A 1 89 ? 14.856 -3.295 -27.794 1.00 67.88 89 ASN A O 1
ATOM 710 N N . SER A 1 90 ? 12.749 -2.659 -28.184 1.00 63.31 90 SER A N 1
ATOM 711 C CA . SER A 1 90 ? 12.310 -3.961 -28.722 1.00 63.31 90 SER A CA 1
ATOM 712 C C . SER A 1 90 ? 11.770 -3.823 -30.150 1.00 63.31 90 SER A C 1
ATOM 714 O O . SER A 1 90 ? 1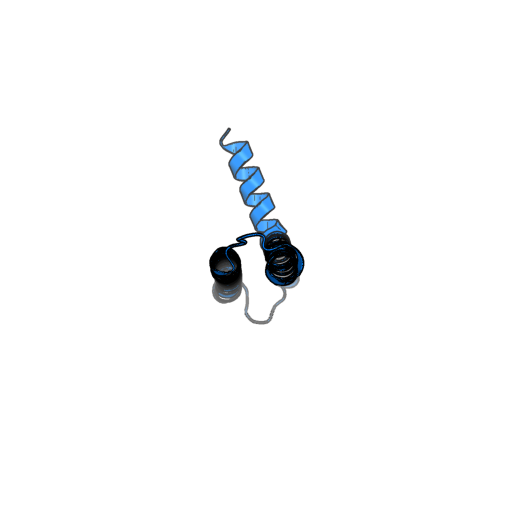1.068 -2.860 -30.448 1.00 63.31 90 SER A O 1
ATOM 716 N N . GLU A 1 91 ? 12.070 -4.780 -31.042 1.00 63.34 91 GLU A N 1
ATOM 717 C CA . GLU A 1 91 ? 11.471 -4.810 -32.387 1.00 63.34 91 GLU A CA 1
ATOM 718 C C . GLU A 1 91 ? 9.944 -4.956 -32.283 1.00 63.34 91 GLU A C 1
ATOM 720 O O . GLU A 1 91 ? 9.423 -5.879 -31.649 1.00 63.34 91 GLU A O 1
ATOM 725 N N . GLN A 1 92 ? 9.214 -4.036 -32.914 1.00 57.09 92 GLN A N 1
ATOM 726 C CA . GLN A 1 92 ? 7.760 -3.967 -32.830 1.00 57.09 92 GLN A CA 1
ATOM 727 C C . GLN A 1 92 ? 7.125 -5.244 -33.405 1.00 57.09 92 GLN A C 1
ATOM 729 O O . GLN A 1 92 ? 7.309 -5.569 -34.575 1.00 57.09 92 GLN A O 1
ATOM 734 N N . GLY A 1 93 ? 6.378 -5.980 -32.576 1.00 60.62 93 GLY A N 1
ATOM 735 C CA . GLY A 1 93 ? 5.677 -7.201 -32.991 1.00 60.62 93 GLY A CA 1
ATOM 736 C C . GLY A 1 93 ? 6.463 -8.508 -32.841 1.00 60.62 93 GLY A C 1
ATOM 737 O O . GLY A 1 93 ? 5.937 -9.559 -33.203 1.00 60.62 93 GLY A O 1
ATOM 738 N N . LYS A 1 94 ? 7.676 -8.489 -32.274 1.00 55.41 94 LYS A N 1
ATOM 739 C CA . LYS A 1 94 ? 8.453 -9.707 -32.001 1.00 55.41 94 LYS A CA 1
ATOM 740 C C . LYS A 1 94 ? 8.588 -9.972 -30.496 1.00 55.41 94 LYS A C 1
ATOM 742 O O . LYS A 1 94 ? 9.057 -9.100 -29.767 1.00 55.41 94 LYS A O 1
ATOM 747 N N . PRO A 1 95 ? 8.221 -11.169 -29.992 1.00 56.97 95 PRO A N 1
ATOM 748 C CA . PRO A 1 95 ? 8.485 -11.522 -28.599 1.00 56.97 95 PRO A CA 1
ATOM 749 C C . PRO A 1 95 ? 10.001 -11.568 -28.357 1.00 56.97 95 PRO A C 1
ATOM 751 O O . PRO A 1 95 ? 10.744 -12.022 -29.232 1.00 56.97 95 PRO A O 1
ATOM 754 N N . LEU A 1 96 ? 10.462 -11.143 -27.171 1.00 55.66 96 LEU A N 1
ATOM 755 C CA . LEU A 1 96 ? 11.891 -11.041 -26.809 1.00 55.66 96 LEU A CA 1
ATOM 756 C C . LEU A 1 96 ? 12.721 -12.292 -27.161 1.00 55.66 96 LEU A C 1
ATOM 758 O O . LEU A 1 96 ? 13.887 -12.173 -27.532 1.00 55.66 96 LEU A O 1
ATOM 762 N N . GLY A 1 97 ? 12.120 -13.486 -27.095 1.00 57.97 97 GLY A N 1
ATOM 763 C CA . GLY A 1 97 ? 12.787 -14.743 -27.452 1.00 57.97 97 GLY A CA 1
ATOM 764 C C . GLY A 1 97 ? 13.262 -14.815 -28.910 1.00 57.97 97 GLY A C 1
ATOM 765 O O . GLY A 1 97 ? 14.268 -15.456 -29.194 1.00 57.97 97 GLY A O 1
ATOM 766 N N . SER A 1 98 ? 12.595 -14.113 -29.829 1.00 52.41 98 SER A N 1
ATOM 767 C CA . SER A 1 98 ? 12.957 -14.108 -31.252 1.00 52.41 98 SER A CA 1
ATOM 768 C C . SER A 1 98 ? 14.113 -13.156 -31.587 1.00 52.41 98 SER A C 1
ATOM 770 O O . SER A 1 98 ? 14.909 -13.471 -32.467 1.00 52.41 98 SER A O 1
ATOM 772 N N . VAL A 1 99 ? 14.265 -12.048 -30.848 1.00 55.47 99 VAL A N 1
ATOM 773 C CA . VAL A 1 99 ? 15.354 -11.066 -31.043 1.00 55.47 99 VAL A CA 1
ATOM 774 C C . VAL A 1 99 ? 16.694 -11.614 -30.538 1.00 55.47 99 VAL A C 1
ATOM 776 O O . VAL A 1 99 ? 17.740 -11.417 -31.163 1.00 55.47 99 VAL A O 1
ATOM 779 N N . VAL A 1 100 ? 16.677 -12.355 -29.425 1.00 58.00 100 VAL A N 1
ATOM 780 C CA . VAL A 1 100 ? 17.877 -13.026 -28.896 1.00 58.00 100 VAL A CA 1
ATOM 781 C C . VAL A 1 100 ? 18.335 -14.135 -29.848 1.00 58.00 100 VAL A C 1
ATOM 783 O O . VAL A 1 100 ? 19.523 -14.219 -30.158 1.00 58.00 100 VAL A O 1
ATOM 786 N N . ALA A 1 101 ? 17.401 -14.926 -30.384 1.00 55.72 101 ALA A N 1
ATOM 787 C CA . ALA A 1 101 ? 17.705 -15.960 -31.371 1.00 55.72 101 ALA A CA 1
ATOM 788 C C . ALA A 1 101 ? 18.271 -15.377 -32.682 1.00 55.72 101 ALA A C 1
ATOM 790 O O . ALA A 1 101 ? 19.263 -15.888 -33.199 1.00 55.72 101 ALA A O 1
ATOM 791 N N . SER A 1 102 ? 17.713 -14.272 -33.192 1.00 55.25 102 SER A N 1
ATOM 792 C CA . SER A 1 102 ? 18.191 -13.640 -34.432 1.00 55.25 102 SER A CA 1
ATOM 793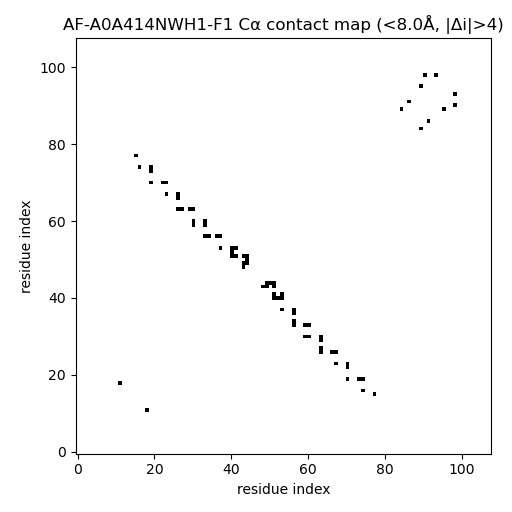 C C . SER A 1 102 ? 19.549 -12.951 -34.284 1.00 55.25 102 SER A C 1
ATOM 795 O O . SER A 1 102 ? 20.340 -12.944 -35.224 1.00 55.25 102 SER A O 1
ATOM 797 N N . THR A 1 103 ? 19.848 -12.383 -33.114 1.00 58.31 103 THR A N 1
ATOM 798 C CA . THR A 1 103 ? 21.142 -11.726 -32.856 1.00 58.31 103 THR A CA 1
ATOM 799 C C . THR A 1 103 ? 22.268 -12.748 -32.682 1.00 58.31 103 THR A C 1
ATOM 801 O O . THR A 1 103 ? 23.383 -12.511 -33.140 1.00 58.31 103 THR A O 1
ATOM 804 N N . MET A 1 104 ? 21.974 -13.906 -32.078 1.00 54.25 104 MET A N 1
ATOM 805 C CA . MET A 1 104 ? 22.915 -15.029 -31.956 1.00 54.25 104 MET A CA 1
ATOM 806 C C . MET A 1 104 ? 23.172 -15.705 -33.311 1.00 54.25 104 MET A C 1
ATOM 808 O O . MET A 1 104 ? 24.315 -16.019 -33.623 1.00 54.25 104 MET A O 1
ATOM 812 N N . ALA A 1 105 ? 22.140 -15.857 -34.148 1.00 55.09 105 ALA A N 1
ATOM 813 C CA . ALA A 1 105 ? 22.268 -16.434 -35.489 1.00 55.09 105 ALA A CA 1
ATOM 814 C C . ALA A 1 105 ? 23.080 -15.563 -36.465 1.00 55.09 105 ALA A C 1
ATOM 816 O O . ALA A 1 105 ? 23.662 -16.080 -37.408 1.00 55.09 105 ALA A O 1
ATOM 817 N N . LYS A 1 106 ? 23.144 -14.243 -36.247 1.00 51.88 106 LYS A N 1
ATOM 818 C CA . LYS A 1 106 ? 23.906 -13.308 -37.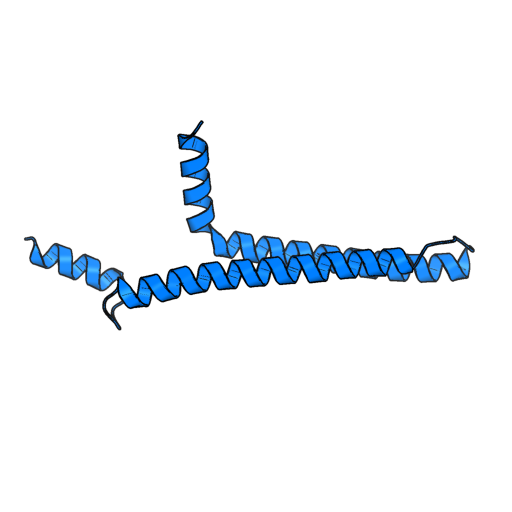096 1.00 51.88 106 LYS A CA 1
ATOM 819 C C . LYS A 1 106 ? 25.390 -13.195 -36.711 1.00 51.88 106 LYS A C 1
ATOM 821 O O . LYS A 1 106 ? 26.133 -12.470 -37.365 1.00 51.88 106 LYS A O 1
ATOM 826 N N . LYS A 1 107 ? 25.800 -13.846 -35.618 1.00 52.03 107 LYS A N 1
ATOM 827 C CA . LYS A 1 107 ? 27.159 -13.794 -35.052 1.00 52.03 107 LYS A CA 1
ATOM 828 C C . LYS A 1 107 ? 27.935 -15.113 -35.193 1.00 52.03 107 LYS A C 1
ATOM 830 O O . LYS A 1 107 ? 29.037 -15.194 -34.653 1.00 52.03 107 LYS A O 1
ATOM 835 N N . GLY A 1 108 ? 27.348 -16.111 -35.858 1.00 42.94 108 GLY A N 1
ATOM 836 C CA . GLY A 1 108 ? 27.974 -17.384 -36.227 1.00 42.94 108 GLY A CA 1
ATOM 837 C C . GLY A 1 108 ? 28.374 -17.412 -37.692 1.00 42.94 108 GLY A C 1
ATOM 838 O O . GLY A 1 108 ? 27.710 -16.706 -38.485 1.00 42.94 108 GLY A O 1
#

Radius of gyration: 23.48 Å; Cα contacts (8 Å, |Δi|>4): 40; chains: 1; bounding box: 53×29×64 Å

=== Feature glossary ===
Legend for the data blocks above and below:

— What the protein is —

The amino-acid sequence is the protein's primary structure: the linear order of residues from the N-terminus to the C-terminus, written in one-letter code. Everything else here — the 3D coordinates, the secondary structure, the domain annotations — is ultimately a consequence of this string.

Database cross-references. InterPro integrates a dozen domain/family signature databases into unified entries with residue-range hits. GO terms attach function/process/location labels with evidence codes. CATH codes position the fold in a four-level structural taxonomy. Organism is the NCBI-taxonomy species name.

— Where its atoms are —

The mmCIF block holds the 3D Cartesian coordinates of each backbone atom (N, Cα, C, O) in ångströms. mmCIF is the PDB's canonical archive format — a tagged-loop text representation of the atomic model.

The six renders are orthographic views along the three Cartesian axes in both directions. Representation (cartoon, sticks, or surface) and color scheme (sequence-rainbow or by-chain) vary across proteins so the training set covers all the common visualization conventions.

— Local backbone conformation —

Secondary structure is the local, repeating backbone conformation. DSSP classifies it into eight states by reading the hydrogen-bond network: three helix types (H, G, I), two β types (E, B), two non-regular types (T, S), and unstructured coil (-).

SS3 is a coarse helix/strand/coil call (letters a/b/c) made by the P-SEA algorithm from inter-Cα distances and dihedrals. It is less detailed than DSSP but needs only Cα positions.

Backbone dihedral angles. Every residue except chain termini has a φ (preceding-C → N → Cα → C) and a ψ (N → Cα → C → next-N). They are reported in degrees following the IUPAC sign convention. Secondary structure is essentially a statement about which (φ, ψ) basin each residue occupies.

— Global shape and packing —

The geometric summary reports three shape descriptors. Rg (radius of gyration) measures how spread out the Cα atoms are about their centre of mass; compact globular proteins have small Rg, elongated or unfolded ones large. Cα contacts (<8 Å, |i−j|>4) count long-range residue pairs in spatial proximity — high for tightly packed folds, near zero for rods or random coil. The bounding-box extents give the pro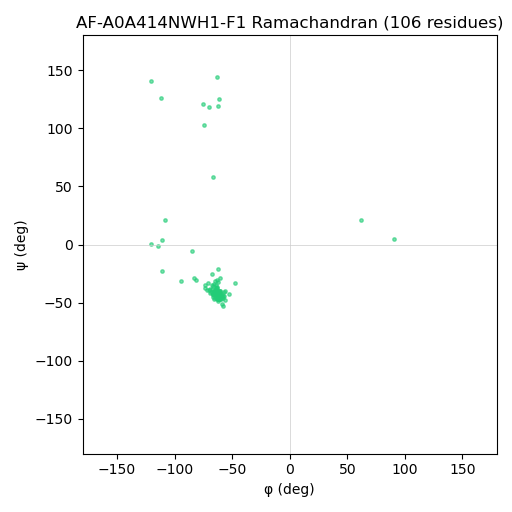tein's footprint along x, y, z in Å.

Solvent accessibility: the surface area of each residue that a 1.4 Å water probe can touch, in Å². When only backbone atoms are present the absolute values are lower than full-atom SASA (side chains contribute most of the area) and are flagged as backbone-only.

Plot images: a contact map (which residues are close in 3D, as an N×N binary image), a Ramachandran scatter (backbone torsion angles, revealing secondary-structure composition at a glance), and — for AlphaFold structures — a PAE heatmap (pairwise prediction confidence).

— Structural neighborhood —

Foldseek's 3Di representation compresses backbone geometry into a per-residue letter drawn from a learned twenty-state alphabet. It captures the tertiary interaction pattern around each residue — which residues are packed against it in space, regardless of where they are in sequence.

Structural nearest neighbors (via Foldseek easy-search vs the PDB). Reported per hit: target PDB id, E-value, and alignment TM-score. A TM-score above ~0.5 is the conventional threshold for 'same fold'.

— Confidence and disorder —

pLDDT (predicted Local Distance Difference Test) is AlphaFold's per-residue confidence score, ranging from 0 to 100. Values above 90 indicate high confidence (typically well-packed cores); 70–90 is confident; 50–70 low confidence; below 50 usually means the region is disordered or the prediction is unreliable there. AlphaFold stores pLDDT in the mmCIF B-factor column.

For experime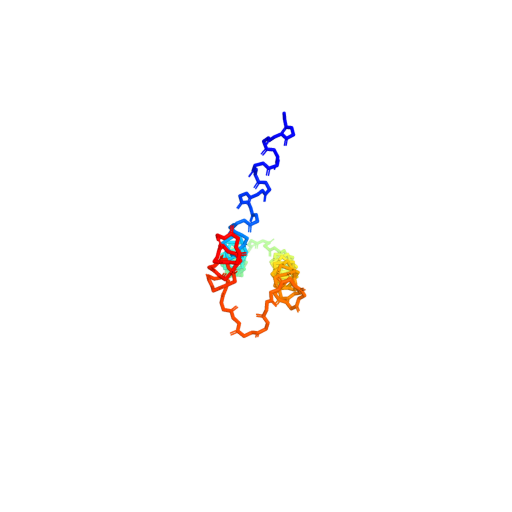ntal (PDB) structures, the B-factor (temperature factor) quantifies the positional spread of each atom in the crystal — a combination of thermal vibration and static disorder — in units of Å². High B-factors mark flexible loops or poorly resolved regions; low B-factors mark the rigid, well-ordered core.

Predicted Aligned Error (PAE) is an AlphaFold confidence matrix: entry (i, j) is the expected error in the position of residue j, in ångströms, when the prediction is superimposed on the true structure at residue i. Low PAE within a block of residues means that block is internally rigid and well-predicted; high PAE between two blocks means their relative placement is uncertain even if each block individually is confident.